Protein AF-A0A4Q5YQF7-F1 (afdb_monomer)

Solvent-accessible surface area (backbone atoms only — not comparable to full-atom values): 9495 Å² total; per-residue (Å²): 108,44,73,77,74,60,64,63,74,39,38,73,75,53,61,70,69,52,56,68,67,38,73,44,35,19,63,21,90,55,36,53,32,38,43,52,65,58,46,46,74,78,30,40,93,50,56,43,71,82,46,93,47,36,35,34,31,49,52,94,90,26,38,36,34,36,28,28,80,29,26,37,31,50,55,56,74,55,80,49,74,56,68,75,66,47,48,54,57,49,51,52,51,52,52,51,52,49,48,48,71,77,45,45,90,82,56,72,104,68,91,84,77,82,58,64,58,57,56,54,48,52,55,58,74,53,28,68,85,75,72,54,81,79,88,77,60,49,71,69,54,20,61,74,70,71,35,54,73,88,42,60,87,66,64,88,88,58,94,127

Nearest PDB structures (foldseek):
  6gbn-assembly1_B  TM=1.001E+00  e=5.945E-23  Cytophaga hutchinsonii ATCC 33406
  6aph-assembly1_A  TM=9.991E-01  e=2.205E-22  Elizabethkingia anophelis NUHP1
  4pfj-assembly1_A  TM=9.817E-01  e=1.054E-20  Homo sapiens
  5axa-assembly1_C  TM=9.804E-01  e=1.370E-20  Mus musculus
  1ky5-assembly1_D  TM=9.668E-01  e=5.381E-19  Rattus norvegicus

Radius of gyration: 23.48 Å; Cα contacts (8 Å, |Δi|>4): 203; chains: 1; bounding box: 48×41×67 Å

Sequence (160 aa):
VTASGCRDLITGAHFKLMKDKAIVCNIGHFDIEIDVAWLNENYGNTKDTVKPQVDIYNVDGKDIILLAEGRLVNLGCATGHPSFVMSNSFSNQTLAQIELWTNNDAYENKVYVLPKHLDEKVARLHLAKIGVELDELTSAQSEYLGISKEGPFKPEAYRY

pLDDT: mean 97.91, std 1.73, range [80.94, 98.94]

Foldseek 3Di:
DAEDLDADLAEPVNVLPDAAAAEDEYQHADLRNHPLVRQCVPFVVQWDDPDQQWIWTQRPNGIYIYGNSRHRRQVRVHPHDDPLVVQLVVQLVVVVVVCCVPPVVVDDPDDDHDDLLSNVVSVVVSQVVVVDDDDFDDPVRCVVQVADSSDPPDDPPDPD

Structure (mmCIF, N/CA/C/O backbone):
data_AF-A0A4Q5YQF7-F1
#
_entry.id   AF-A0A4Q5YQF7-F1
#
loop_
_atom_site.group_PDB
_atom_site.id
_atom_site.type_symbol
_atom_site.label_atom_id
_atom_site.label_alt_id
_atom_site.label_comp_id
_atom_site.label_asym_id
_atom_site.label_entity_id
_atom_site.label_seq_id
_atom_site.pdbx_PDB_ins_code
_atom_site.Cartn_x
_atom_site.Cartn_y
_atom_site.Cartn_z
_atom_site.occupancy
_atom_site.B_iso_or_equiv
_atom_site.auth_seq_id
_atom_site.auth_comp_id
_atom_site.auth_asym_id
_atom_site.auth_atom_id
_atom_site.pdbx_PDB_model_num
ATOM 1 N N . VAL A 1 1 ? -12.542 -2.717 7.713 1.00 98.38 1 VAL A N 1
ATOM 2 C CA . VAL A 1 1 ? -11.216 -2.323 7.193 1.00 98.38 1 VAL A CA 1
ATOM 3 C C . VAL A 1 1 ? -11.412 -1.129 6.278 1.00 98.38 1 VAL A C 1
ATOM 5 O O . VAL A 1 1 ? -12.252 -1.233 5.392 1.00 98.38 1 VAL A O 1
ATOM 8 N N . THR A 1 2 ? -10.705 -0.024 6.499 1.00 98.62 2 THR A N 1
ATOM 9 C CA . THR A 1 2 ? -10.662 1.139 5.588 1.00 98.62 2 THR A CA 1
ATOM 10 C C . THR A 1 2 ? -9.373 1.107 4.757 1.00 98.62 2 THR A C 1
ATOM 12 O O . THR A 1 2 ? -8.353 0.624 5.251 1.00 98.62 2 THR A O 1
ATOM 15 N N . ALA A 1 3 ? -9.427 1.525 3.489 1.00 98.25 3 ALA A N 1
ATOM 16 C CA . ALA A 1 3 ? -8.329 1.387 2.517 1.00 98.25 3 ALA A CA 1
ATOM 17 C C . ALA A 1 3 ? -8.402 2.430 1.380 1.00 98.25 3 ALA A C 1
ATOM 19 O O . ALA A 1 3 ? -8.081 2.129 0.232 1.00 98.25 3 ALA A O 1
ATOM 20 N N . SER A 1 4 ? -8.923 3.623 1.661 1.00 97.94 4 SER A N 1
ATOM 21 C CA . SER A 1 4 ? -9.273 4.612 0.631 1.00 97.94 4 SER A CA 1
ATOM 22 C C . SER A 1 4 ? -8.213 5.679 0.384 1.00 97.94 4 SER A C 1
ATOM 24 O O . SER A 1 4 ? -8.216 6.290 -0.682 1.00 97.94 4 SER A O 1
ATOM 26 N N . GLY A 1 5 ? -7.351 5.955 1.365 1.00 95.44 5 GLY A N 1
ATOM 27 C CA . GLY A 1 5 ? -6.513 7.154 1.369 1.00 95.44 5 GLY A CA 1
ATOM 28 C C . GLY A 1 5 ? -7.298 8.459 1.559 1.00 95.44 5 GLY A C 1
ATOM 29 O O . GLY A 1 5 ? -6.766 9.530 1.276 1.00 95.44 5 GLY A O 1
ATOM 30 N N . CYS A 1 6 ? -8.559 8.386 1.998 1.00 96.56 6 CYS A N 1
ATOM 31 C CA . CYS A 1 6 ? -9.425 9.534 2.260 1.00 96.56 6 CYS A CA 1
ATOM 32 C C . CYS A 1 6 ? -9.580 9.777 3.774 1.00 96.56 6 CYS A C 1
ATOM 34 O O . CYS A 1 6 ? -8.703 9.426 4.559 1.00 96.56 6 CYS A O 1
ATOM 36 N N . ARG A 1 7 ? -10.673 10.419 4.193 1.00 97.25 7 ARG A N 1
ATOM 37 C CA . ARG A 1 7 ? -10.977 10.738 5.592 1.00 97.25 7 ARG A CA 1
ATOM 38 C C . ARG A 1 7 ? -12.439 10.463 5.925 1.00 97.25 7 ARG A C 1
ATOM 40 O O . ARG A 1 7 ? -13.273 10.434 5.023 1.00 97.25 7 ARG A O 1
ATOM 47 N N . ASP A 1 8 ? -12.723 10.293 7.213 1.00 97.19 8 ASP A N 1
ATOM 48 C CA . ASP A 1 8 ? -14.075 10.219 7.782 1.00 97.19 8 ASP A CA 1
ATOM 49 C C . ASP A 1 8 ? -14.951 9.092 7.187 1.00 97.19 8 ASP A C 1
ATOM 51 O O . ASP A 1 8 ? -16.162 9.243 7.020 1.00 97.19 8 ASP A O 1
ATOM 55 N N . LEU A 1 9 ? -14.357 7.935 6.861 1.00 98.31 9 LEU A N 1
ATOM 56 C CA . LEU A 1 9 ? -15.104 6.792 6.318 1.00 98.31 9 LEU A CA 1
ATOM 57 C C . LEU A 1 9 ? -15.894 6.045 7.389 1.00 98.31 9 LEU A C 1
ATOM 59 O O . LEU A 1 9 ? -17.014 5.599 7.145 1.00 98.31 9 LEU A O 1
ATOM 63 N N . ILE A 1 10 ? -15.305 5.884 8.573 1.00 98.62 10 ILE A N 1
ATOM 64 C CA . ILE A 1 10 ? -15.976 5.333 9.749 1.00 98.62 10 ILE A CA 1
ATOM 65 C C . ILE A 1 10 ? -16.073 6.457 10.770 1.00 98.62 10 ILE A C 1
ATOM 67 O O . ILE A 1 10 ? -15.066 7.015 11.181 1.00 98.62 10 ILE A O 1
ATOM 71 N N . THR A 1 11 ? -17.296 6.783 11.172 1.00 98.69 11 THR A N 1
ATOM 72 C CA . THR A 1 11 ? -17.626 7.932 12.023 1.00 98.69 11 THR A CA 1
ATOM 73 C C . THR A 1 11 ? -18.470 7.447 13.192 1.00 98.69 11 THR A C 1
ATOM 75 O O . THR A 1 11 ? -18.867 6.277 13.239 1.00 98.69 11 THR A O 1
ATOM 78 N N . GLY A 1 12 ? -18.818 8.343 14.115 1.00 98.31 12 GLY A N 1
ATOM 79 C CA . GLY A 1 12 ? -19.669 7.998 15.251 1.00 98.31 12 GLY A CA 1
ATOM 80 C C . GLY A 1 12 ? -21.000 7.335 14.896 1.00 98.31 12 GLY A C 1
ATOM 81 O O . GLY A 1 12 ? -21.427 6.393 15.567 1.00 98.31 12 GLY A O 1
ATOM 82 N N . ALA A 1 13 ? -21.629 7.761 13.796 1.00 98.56 13 ALA A N 1
ATOM 83 C CA . ALA A 1 13 ? -22.855 7.136 13.299 1.00 98.56 13 ALA A CA 1
ATOM 84 C C . ALA A 1 13 ? -22.628 5.667 12.912 1.00 98.56 13 ALA A C 1
ATOM 86 O O . ALA A 1 13 ? -23.465 4.811 13.192 1.00 98.56 13 ALA A O 1
ATOM 87 N N . HIS A 1 14 ? -21.472 5.365 12.320 1.00 98.81 14 HIS A N 1
ATOM 88 C CA . HIS A 1 14 ? -21.101 4.010 11.936 1.00 98.81 14 HIS A CA 1
ATOM 89 C C . HIS A 1 14 ? -20.810 3.135 13.163 1.00 98.81 14 HIS A C 1
ATOM 91 O O . HIS A 1 14 ? -21.316 2.017 13.223 1.00 98.81 14 HIS A O 1
ATOM 97 N N . PHE A 1 15 ? -20.071 3.639 14.162 1.00 98.75 15 PHE A N 1
ATOM 98 C CA . PHE A 1 15 ? -19.751 2.886 15.385 1.00 98.75 15 PHE A CA 1
ATOM 99 C C . PHE A 1 15 ? -20.999 2.412 16.139 1.00 98.75 15 PHE A C 1
ATOM 101 O O . PHE A 1 15 ? -21.085 1.242 16.506 1.00 98.75 15 PHE A O 1
ATOM 108 N N . LYS A 1 16 ? -22.011 3.273 16.289 1.00 98.44 16 LYS A N 1
ATOM 109 C CA . LYS A 1 16 ? -23.272 2.934 16.980 1.00 98.44 16 LYS A CA 1
ATOM 110 C C . LYS A 1 16 ? -24.070 1.815 16.299 1.00 98.44 16 LYS A C 1
ATOM 112 O O . LYS A 1 16 ? -24.838 1.099 16.944 1.00 98.44 16 LYS A O 1
ATOM 117 N N . LEU A 1 17 ? -23.890 1.648 14.989 1.00 98.50 17 LEU A N 1
ATOM 118 C CA . LEU A 1 17 ? -24.565 0.620 14.194 1.00 98.50 17 LEU A CA 1
ATOM 119 C C . LEU A 1 17 ? -23.811 -0.713 14.165 1.00 98.50 17 LEU A C 1
ATOM 121 O O . LEU A 1 17 ? -24.357 -1.711 13.690 1.00 98.50 17 LEU A O 1
ATOM 125 N N . MET A 1 18 ? -22.577 -0.762 14.669 1.00 98.62 18 MET A N 1
ATOM 126 C CA . MET A 1 18 ? -21.793 -1.990 14.660 1.00 98.62 18 MET A CA 1
ATOM 127 C C . MET A 1 18 ? -22.411 -3.061 15.571 1.00 98.62 18 MET A C 1
ATOM 129 O O . MET A 1 18 ? -23.170 -2.793 16.509 1.00 98.62 18 MET A O 1
ATOM 133 N N . LYS A 1 19 ? -22.114 -4.320 15.243 1.00 98.69 19 LYS A N 1
ATOM 134 C CA . LYS A 1 19 ? -22.433 -5.477 16.085 1.00 98.69 19 LYS A CA 1
ATOM 135 C C . LYS A 1 19 ? -21.424 -5.594 17.228 1.00 98.69 19 LYS A C 1
ATOM 137 O O . LYS A 1 19 ? -20.305 -5.106 17.103 1.00 98.69 19 LYS A O 1
ATOM 142 N N . ASP A 1 20 ? -21.81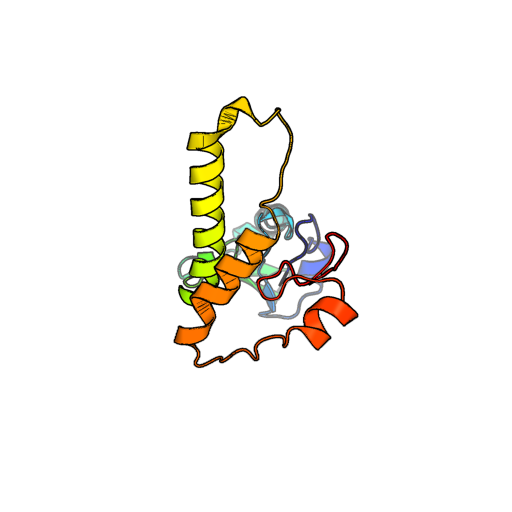2 -6.295 18.292 1.00 98.81 20 ASP A N 1
ATOM 143 C CA . ASP A 1 20 ? -20.891 -6.634 19.378 1.00 98.81 20 ASP A CA 1
ATOM 144 C C . ASP A 1 20 ? -19.649 -7.368 18.841 1.00 98.81 20 ASP A C 1
ATOM 146 O O . ASP A 1 20 ? -19.741 -8.227 17.953 1.00 98.81 20 ASP A O 1
ATOM 150 N N . LYS A 1 21 ? -18.491 -6.980 19.372 1.00 98.62 21 LYS A N 1
ATOM 151 C CA . LYS A 1 21 ? -17.139 -7.449 19.035 1.00 98.62 21 LYS A CA 1
ATOM 152 C C . LYS A 1 21 ? -16.772 -7.278 17.561 1.00 98.62 21 LYS A C 1
ATOM 154 O O . LYS A 1 21 ? -16.024 -8.078 16.995 1.00 98.62 21 LYS A O 1
ATOM 159 N N . ALA A 1 22 ? -17.287 -6.235 16.909 1.00 98.75 22 ALA A N 1
ATOM 160 C CA . ALA A 1 22 ? -16.828 -5.866 15.574 1.00 98.75 22 ALA A CA 1
ATOM 161 C C . ALA A 1 22 ? -15.347 -5.450 15.613 1.00 98.75 22 ALA A C 1
ATOM 163 O O . ALA A 1 22 ? -14.951 -4.642 16.447 1.00 98.75 22 ALA A O 1
ATOM 164 N N . ILE A 1 23 ? -14.542 -5.987 14.691 1.00 98.88 23 ILE A N 1
ATOM 165 C CA . ILE A 1 23 ? -13.137 -5.600 14.525 1.00 98.88 23 ILE A CA 1
ATOM 166 C C . ILE A 1 23 ? -13.052 -4.481 13.489 1.00 98.88 23 ILE A C 1
ATOM 168 O O . ILE A 1 23 ? -13.476 -4.642 12.339 1.00 98.88 23 ILE A O 1
ATOM 172 N N . VAL A 1 24 ? -12.470 -3.360 13.898 1.00 98.81 24 VAL A N 1
ATOM 173 C CA . VAL A 1 24 ? -12.294 -2.153 13.098 1.00 98.81 24 VAL A CA 1
ATOM 174 C C . VAL A 1 24 ? -10.804 -1.866 12.970 1.00 98.81 24 VAL A C 1
ATOM 176 O O . VAL A 1 24 ? -10.052 -1.884 13.942 1.00 98.81 24 VAL A O 1
ATOM 179 N N . CYS A 1 25 ? -10.359 -1.631 11.742 1.00 98.81 25 CYS A N 1
ATOM 180 C CA . CYS A 1 25 ? -8.971 -1.315 11.446 1.00 98.81 25 CYS A CA 1
ATOM 181 C C . CYS A 1 25 ? -8.849 -0.589 10.108 1.00 98.81 25 CYS A C 1
ATOM 183 O O . CYS A 1 25 ? -9.782 -0.590 9.295 1.00 98.81 25 CYS A O 1
ATOM 185 N N . ASN A 1 26 ? -7.678 -0.010 9.886 1.00 98.69 26 ASN A N 1
ATOM 186 C CA . ASN A 1 26 ? -7.328 0.771 8.714 1.00 98.69 26 ASN A CA 1
ATOM 187 C C . ASN A 1 26 ? -6.035 0.230 8.104 1.00 98.69 26 ASN A C 1
ATOM 189 O O . ASN A 1 26 ? -5.116 -0.138 8.831 1.00 98.69 26 ASN A O 1
ATOM 193 N N . ILE A 1 27 ? -5.958 0.173 6.778 1.00 98.50 27 ILE A N 1
ATOM 194 C CA . ILE A 1 27 ? -4.724 -0.150 6.048 1.00 98.50 27 ILE A CA 1
ATOM 195 C C . ILE A 1 27 ? -4.262 1.007 5.148 1.00 98.50 27 ILE A C 1
ATOM 197 O O . ILE A 1 27 ? -3.193 0.923 4.548 1.00 98.50 27 ILE A O 1
ATOM 201 N N . GLY A 1 28 ? -5.039 2.090 5.066 1.00 96.38 28 GLY A N 1
ATOM 202 C CA . GLY A 1 28 ? -4.621 3.333 4.432 1.00 96.38 28 GLY A CA 1
ATOM 203 C C . GLY A 1 28 ? -3.545 4.064 5.232 1.00 96.38 28 GLY A C 1
ATOM 204 O O . GLY A 1 28 ? -3.287 3.762 6.394 1.00 96.38 28 GLY A O 1
ATOM 205 N N . HIS A 1 29 ? -2.888 5.031 4.590 1.00 94.44 29 HIS A N 1
ATOM 206 C CA . HIS A 1 29 ? -1.644 5.615 5.099 1.00 94.44 29 HIS A CA 1
ATOM 207 C C . HIS A 1 29 ? -1.800 6.450 6.384 1.00 94.44 29 HIS A C 1
ATOM 209 O O . HIS A 1 29 ? -0.853 6.570 7.158 1.00 94.44 29 HIS A O 1
ATOM 215 N N . PHE A 1 30 ? -2.976 7.025 6.631 1.00 93.19 30 PHE A N 1
ATOM 216 C CA . PHE A 1 30 ? -3.239 7.836 7.819 1.00 93.19 30 PHE A CA 1
ATOM 217 C C . PHE A 1 30 ? -4.430 7.297 8.601 1.00 93.19 30 PHE A C 1
ATOM 219 O O . PHE A 1 30 ? -5.306 6.643 8.042 1.00 93.19 30 PHE A O 1
ATOM 226 N N . ASP A 1 31 ? -4.458 7.598 9.894 1.00 89.81 31 ASP A N 1
ATOM 227 C CA . ASP A 1 31 ? -5.490 7.203 10.856 1.00 89.81 31 ASP A CA 1
ATOM 228 C C . ASP A 1 31 ? -6.839 7.905 10.658 1.00 89.81 31 ASP A C 1
ATOM 230 O O . ASP A 1 31 ? -7.859 7.412 11.125 1.00 89.81 31 ASP A O 1
ATOM 234 N N . ILE A 1 32 ? -6.872 8.989 9.883 1.00 96.12 32 ILE A N 1
ATOM 235 C CA . ILE A 1 32 ? -8.061 9.821 9.638 1.00 96.12 32 ILE A CA 1
ATOM 236 C C . ILE A 1 32 ? -9.184 9.143 8.835 1.00 96.12 32 ILE A C 1
ATOM 238 O O . ILE A 1 32 ? -10.259 9.720 8.681 1.00 96.12 32 ILE A O 1
ATOM 242 N N . GLU A 1 33 ? -8.971 7.938 8.299 1.00 98.31 33 GLU A N 1
ATOM 243 C CA . GLU A 1 33 ? -10.058 7.164 7.679 1.00 98.31 33 GLU A CA 1
ATOM 244 C C . GLU A 1 33 ? -11.103 6.712 8.712 1.00 98.31 33 GLU A C 1
ATOM 246 O O . GLU A 1 33 ? -12.269 6.501 8.366 1.00 98.31 33 GLU A O 1
ATOM 251 N N . ILE A 1 34 ? -10.696 6.582 9.976 1.00 98.75 34 ILE A N 1
ATOM 252 C CA . ILE A 1 34 ? -11.550 6.216 11.102 1.00 98.75 34 ILE A CA 1
ATOM 253 C C . ILE A 1 34 ? -11.533 7.376 12.092 1.00 98.75 34 ILE A C 1
ATOM 255 O O . ILE A 1 34 ? -10.473 7.834 12.507 1.00 98.75 34 ILE A O 1
ATOM 259 N N . ASP A 1 35 ? -12.706 7.810 12.535 1.00 98.38 35 ASP A N 1
ATOM 260 C CA . ASP A 1 35 ? -12.841 8.857 13.543 1.00 98.38 35 ASP A CA 1
ATOM 261 C C . ASP A 1 35 ? -12.533 8.320 14.956 1.00 98.38 35 ASP A C 1
ATOM 263 O O . ASP A 1 35 ? -13.404 8.145 15.814 1.00 98.38 35 ASP A O 1
ATOM 267 N N . VAL A 1 36 ? -11.260 7.986 15.180 1.00 98.31 36 VAL A N 1
ATOM 268 C CA . VAL A 1 36 ? -10.737 7.511 16.469 1.00 98.31 36 VAL A CA 1
ATOM 269 C C . VAL A 1 36 ? -10.786 8.628 17.514 1.00 98.31 36 VAL A C 1
ATOM 271 O O . VAL A 1 36 ? -10.946 8.348 18.700 1.00 98.31 36 VAL A O 1
ATOM 274 N N . ALA A 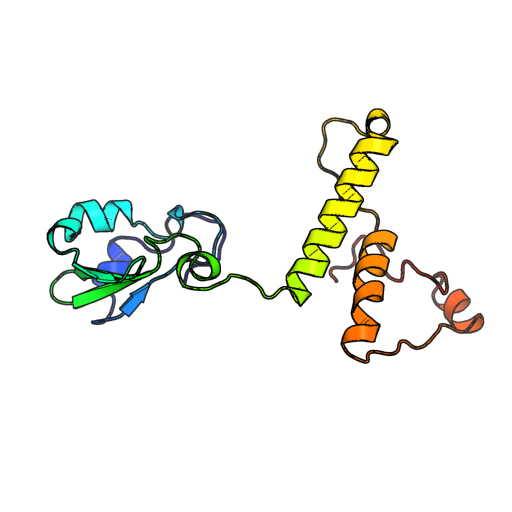1 37 ? -10.706 9.894 17.087 1.00 98.38 37 ALA A N 1
ATOM 275 C CA . ALA A 1 37 ? -10.867 11.050 17.964 1.00 98.38 37 ALA A CA 1
ATOM 276 C C . ALA A 1 37 ? -12.261 11.063 18.602 1.00 98.38 37 ALA A C 1
ATOM 278 O O . ALA A 1 37 ? -12.357 11.077 19.830 1.00 98.38 37 ALA A O 1
ATOM 279 N N . TRP A 1 38 ? -13.323 10.940 17.798 1.00 98.62 38 TRP A N 1
ATOM 280 C CA . TRP A 1 38 ? -14.686 10.814 18.310 1.00 98.62 38 TRP A CA 1
ATOM 281 C C . TRP A 1 38 ? -14.844 9.599 19.225 1.00 98.62 38 TRP A C 1
ATOM 283 O O . TRP A 1 38 ? -15.472 9.706 20.278 1.00 98.62 38 TRP A O 1
ATOM 293 N N . LEU A 1 39 ? -14.256 8.452 18.864 1.00 98.25 39 LEU A N 1
ATOM 294 C CA . LEU A 1 39 ? -14.346 7.237 19.681 1.00 98.25 39 LEU A CA 1
ATOM 295 C C . LEU A 1 39 ? -13.693 7.432 21.059 1.00 98.25 39 LEU A C 1
ATOM 297 O O . LEU A 1 39 ? -14.280 7.065 22.075 1.00 98.25 39 LEU A O 1
ATOM 301 N N . ASN A 1 40 ? -12.516 8.059 21.102 1.00 98.56 40 ASN A N 1
ATOM 302 C CA . ASN A 1 40 ? -11.824 8.400 22.343 1.00 98.56 40 ASN A CA 1
ATOM 303 C C . ASN A 1 40 ? -12.592 9.439 23.169 1.00 98.56 40 ASN A C 1
ATOM 305 O O . ASN A 1 40 ? -12.706 9.284 24.381 1.00 98.56 40 ASN A O 1
ATOM 309 N N . GLU A 1 41 ? -13.135 10.477 22.534 1.00 98.69 41 GLU A N 1
ATOM 310 C CA . GLU A 1 41 ? -13.887 11.530 23.222 1.00 98.69 41 GLU A CA 1
ATOM 311 C C . GLU A 1 41 ? -15.190 11.000 23.839 1.00 98.69 41 GLU A C 1
ATOM 313 O O . GLU A 1 41 ? -15.520 11.340 24.972 1.00 98.69 41 GLU A O 1
ATOM 318 N N . ASN A 1 42 ? -15.918 10.142 23.118 1.00 98.69 42 ASN A N 1
ATOM 319 C CA . ASN A 1 42 ? -17.264 9.713 23.514 1.00 98.69 42 ASN A CA 1
ATOM 320 C C . ASN A 1 42 ? -17.276 8.412 24.328 1.00 98.69 42 ASN A C 1
ATOM 322 O O . ASN A 1 42 ? -18.172 8.222 25.146 1.00 98.69 42 ASN A O 1
ATOM 326 N N . TYR A 1 43 ? -16.308 7.518 24.105 1.00 98.62 43 TYR A N 1
ATOM 327 C CA . TYR A 1 43 ? -16.267 6.186 24.724 1.00 98.62 43 TYR A CA 1
ATOM 328 C C . TYR A 1 43 ? -14.880 5.810 25.265 1.00 98.62 43 TYR A C 1
ATOM 330 O O . TYR A 1 43 ? -14.687 4.685 25.728 1.00 98.62 43 TYR A O 1
ATOM 338 N N . GLY A 1 44 ? -13.900 6.720 25.252 1.00 98.19 44 GLY A N 1
ATOM 339 C CA . GLY A 1 44 ? -12.536 6.437 25.716 1.00 98.19 44 GLY A CA 1
ATOM 340 C C . GLY A 1 44 ? -12.434 6.108 27.205 1.00 98.19 44 GLY A C 1
ATOM 341 O O . GLY A 1 44 ? -11.501 5.425 27.613 1.00 98.19 44 GLY A O 1
ATOM 342 N N . ASN A 1 45 ? -13.424 6.493 28.015 1.00 98.50 45 ASN A N 1
ATOM 343 C CA . ASN A 1 45 ? -13.537 6.064 29.412 1.00 98.50 45 ASN A CA 1
ATOM 344 C C . ASN A 1 45 ? -13.817 4.556 29.567 1.00 98.50 45 ASN A C 1
ATOM 346 O O . ASN A 1 45 ? -13.671 4.028 30.666 1.00 98.50 45 ASN A O 1
ATOM 350 N N . THR A 1 46 ? -14.237 3.879 28.493 1.00 98.62 46 THR A N 1
ATOM 351 C CA . THR A 1 46 ? -14.463 2.423 28.443 1.00 98.62 46 THR A CA 1
ATOM 352 C C . THR A 1 46 ? -13.328 1.668 27.753 1.00 98.62 46 THR A C 1
ATOM 354 O O . THR A 1 46 ? -13.424 0.453 27.600 1.00 98.62 46 THR A O 1
ATOM 357 N N . LYS A 1 47 ? -12.274 2.376 27.317 1.00 98.56 47 LYS A N 1
ATOM 358 C CA . LYS A 1 47 ? -11.140 1.778 26.612 1.00 98.56 47 LYS A CA 1
ATOM 359 C C . LYS A 1 47 ? -10.466 0.729 27.501 1.00 98.56 47 LYS A C 1
ATOM 361 O O . LYS A 1 47 ? -9.979 1.063 28.579 1.00 98.56 47 LYS A O 1
ATOM 366 N N . ASP A 1 48 ? -10.380 -0.501 27.008 1.00 98.62 48 ASP A N 1
ATOM 367 C CA . ASP A 1 48 ? -9.632 -1.598 27.623 1.00 98.62 48 ASP A CA 1
ATOM 368 C C . ASP A 1 48 ? -8.611 -2.167 26.630 1.00 98.62 48 ASP A C 1
ATOM 370 O O . ASP A 1 48 ? -8.960 -2.621 25.538 1.00 98.62 48 ASP A O 1
ATOM 374 N N . THR A 1 49 ? -7.329 -2.122 26.987 1.00 98.75 49 THR A N 1
ATOM 375 C CA . THR A 1 49 ? -6.240 -2.596 26.127 1.00 98.75 49 THR A CA 1
ATOM 376 C C . THR A 1 49 ? -5.968 -4.069 26.411 1.00 98.75 49 THR A C 1
ATOM 378 O O . THR A 1 49 ? -5.335 -4.420 27.404 1.00 98.75 49 THR A O 1
ATOM 381 N N . VAL A 1 50 ? -6.381 -4.941 25.488 1.00 98.62 50 VAL A N 1
ATOM 382 C CA . VAL A 1 50 ? -6.180 -6.399 25.593 1.00 98.62 50 VAL A CA 1
ATOM 383 C C . VAL A 1 50 ? -4.695 -6.750 25.522 1.00 98.62 50 VAL A C 1
ATOM 385 O O . VAL A 1 50 ? -4.194 -7.602 26.255 1.00 98.62 50 VAL A O 1
ATOM 388 N N . LYS A 1 51 ? -3.992 -6.117 24.582 1.00 98.69 51 LYS A N 1
ATOM 389 C CA . LYS A 1 51 ? -2.543 -6.210 24.371 1.00 98.69 51 LYS A CA 1
ATOM 390 C C . LYS A 1 51 ? -2.093 -5.002 23.541 1.00 98.69 51 LYS A C 1
ATOM 392 O O . LYS A 1 51 ? -2.954 -4.316 22.988 1.00 98.69 51 LYS A O 1
ATOM 397 N N . PRO A 1 52 ? -0.780 -4.751 23.381 1.00 98.75 52 PRO A N 1
ATOM 398 C CA . PRO A 1 52 ? -0.312 -3.675 22.516 1.00 98.75 52 PRO A CA 1
ATOM 399 C C . PRO A 1 52 ? -1.004 -3.697 21.141 1.00 98.75 52 PRO A C 1
ATOM 401 O O . PRO A 1 52 ? -1.105 -4.749 20.504 1.00 98.75 52 PRO A O 1
ATOM 404 N N . GLN A 1 53 ? -1.507 -2.528 20.727 1.00 98.62 53 GLN A N 1
ATOM 405 C CA . GLN A 1 53 ? -2.200 -2.291 19.453 1.00 98.62 53 GLN A CA 1
ATOM 406 C C . GLN A 1 53 ? -3.547 -3.024 19.290 1.00 98.62 53 GLN A C 1
ATOM 408 O O . GLN A 1 53 ? -4.042 -3.138 18.167 1.00 98.62 53 GLN A O 1
ATOM 413 N N . VAL A 1 54 ? -4.160 -3.500 20.379 1.00 98.81 54 VAL A N 1
ATOM 414 C CA . VAL A 1 54 ? -5.513 -4.073 20.377 1.00 98.81 54 VAL A CA 1
ATOM 415 C C . VAL A 1 54 ? -6.305 -3.509 21.550 1.00 98.81 54 VAL A C 1
ATOM 417 O O . VAL A 1 54 ? -6.100 -3.910 22.697 1.00 98.81 54 VAL A O 1
ATOM 420 N N . ASP A 1 55 ? -7.236 -2.619 21.232 1.00 98.88 55 ASP A N 1
ATOM 421 C CA . ASP A 1 55 ? -8.074 -1.920 22.200 1.00 98.88 55 ASP A CA 1
ATOM 422 C C . ASP A 1 55 ? -9.545 -2.301 22.020 1.00 98.88 55 ASP A C 1
ATOM 424 O O . ASP A 1 55 ? -10.003 -2.523 20.898 1.00 98.88 55 ASP A O 1
ATOM 428 N N . ILE A 1 56 ? -10.294 -2.358 23.115 1.00 98.81 56 ILE A N 1
ATOM 429 C CA . ILE A 1 56 ? -11.743 -2.555 23.133 1.00 98.81 56 ILE A CA 1
ATOM 430 C C . ILE A 1 56 ? -12.403 -1.279 23.648 1.00 98.81 56 ILE A C 1
ATOM 432 O O . ILE A 1 56 ? -11.965 -0.722 24.646 1.00 98.81 56 ILE A O 1
ATOM 436 N N . TYR A 1 57 ? -13.469 -0.839 22.984 1.00 98.88 57 TYR A N 1
ATOM 437 C CA . TYR A 1 57 ? -14.334 0.259 23.422 1.00 98.88 57 TYR A CA 1
ATOM 438 C C . TYR A 1 57 ? -15.760 -0.263 23.554 1.00 98.88 57 TYR A C 1
ATOM 440 O O . TYR A 1 57 ? -16.251 -0.914 22.632 1.00 98.88 57 TYR A O 1
ATOM 448 N N . ASN A 1 58 ? -16.452 0.042 24.649 1.00 98.75 58 ASN A N 1
ATOM 449 C CA . ASN A 1 58 ? -17.870 -0.275 24.775 1.00 98.75 58 ASN A CA 1
ATOM 450 C C . ASN A 1 58 ? -18.711 0.892 24.242 1.00 98.75 58 ASN A C 1
ATOM 452 O O . ASN A 1 58 ? -18.799 1.944 24.870 1.00 98.75 58 ASN A O 1
ATOM 456 N N . VAL A 1 59 ? -19.330 0.698 23.079 1.00 98.69 59 VAL A N 1
ATOM 457 C CA . VAL A 1 59 ? -20.205 1.672 22.421 1.00 98.69 59 VAL A CA 1
ATOM 458 C C . VAL A 1 59 ? -21.652 1.231 22.619 1.00 98.69 59 VAL A C 1
ATOM 460 O O . VAL A 1 59 ? -22.121 0.289 21.983 1.00 98.69 59 VAL A O 1
ATOM 463 N N . ASP A 1 60 ? -22.359 1.906 23.524 1.00 98.00 60 ASP A N 1
ATOM 464 C CA . ASP A 1 60 ? -23.779 1.674 23.830 1.00 98.00 60 ASP A CA 1
ATOM 465 C C . ASP A 1 60 ? -24.106 0.193 24.144 1.00 98.00 60 ASP A C 1
ATOM 467 O O . ASP A 1 60 ? -25.099 -0.367 23.672 1.00 98.00 60 ASP A O 1
ATOM 471 N N . GLY A 1 61 ? -23.251 -0.466 24.938 1.00 98.12 61 GLY A N 1
ATOM 472 C CA . GLY A 1 61 ? -23.423 -1.864 25.349 1.00 98.12 61 GLY A CA 1
ATOM 473 C C . GLY A 1 61 ? -22.871 -2.900 24.366 1.00 98.12 61 GLY A C 1
ATOM 474 O O . GLY A 1 61 ? -23.036 -4.096 24.608 1.00 98.12 61 GLY A O 1
ATOM 475 N N . LYS A 1 62 ? -22.215 -2.474 23.282 1.00 98.75 62 LYS A N 1
ATOM 476 C CA . LYS A 1 62 ? -21.551 -3.352 22.309 1.00 98.75 62 LYS A CA 1
ATOM 477 C C . LYS A 1 62 ? -20.062 -3.052 22.250 1.00 98.75 62 LYS A C 1
ATOM 479 O O . LYS A 1 62 ? -19.665 -1.901 22.088 1.00 98.75 62 LYS A O 1
ATOM 484 N N . ASP A 1 63 ? -19.241 -4.087 22.310 1.00 98.81 63 ASP A N 1
ATOM 485 C CA . ASP A 1 63 ? -17.792 -3.931 22.268 1.00 98.81 63 ASP A CA 1
ATOM 486 C C . ASP 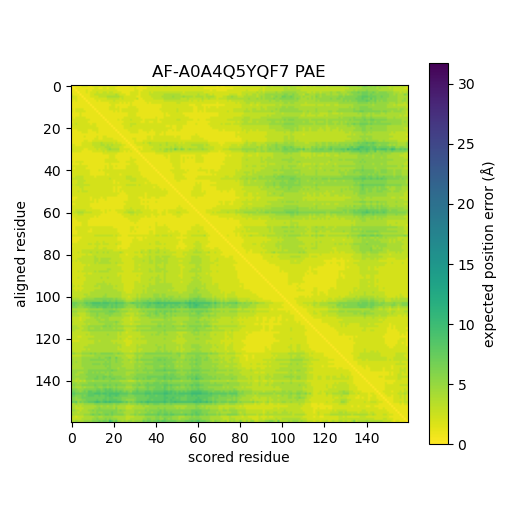A 1 63 ? -17.304 -3.743 20.829 1.00 98.81 63 ASP A C 1
ATOM 488 O O . ASP A 1 63 ? -17.707 -4.470 19.920 1.00 98.81 63 ASP A O 1
ATOM 492 N N . ILE A 1 64 ? -16.384 -2.810 20.617 1.00 98.88 64 ILE A N 1
ATOM 493 C CA . ILE A 1 64 ? -15.698 -2.571 19.348 1.00 98.88 64 ILE A CA 1
ATOM 494 C C . ILE A 1 64 ? -14.210 -2.797 19.564 1.00 98.88 64 ILE A C 1
ATOM 496 O O . ILE A 1 64 ? -13.608 -2.166 20.426 1.00 98.88 64 ILE A O 1
ATOM 500 N N . ILE A 1 65 ? -13.618 -3.684 18.768 1.00 98.94 65 ILE A N 1
ATOM 501 C CA . ILE A 1 65 ? -12.189 -3.994 18.811 1.00 98.94 65 ILE A CA 1
ATOM 502 C C . ILE A 1 65 ? -11.488 -3.112 17.779 1.00 98.94 65 ILE A C 1
ATOM 504 O O . ILE A 1 65 ? -11.659 -3.311 16.575 1.00 98.94 65 ILE A O 1
ATOM 508 N N . LEU A 1 66 ? -10.689 -2.153 18.234 1.00 98.81 66 LEU A N 1
ATOM 509 C CA . LEU A 1 66 ? -9.883 -1.279 17.390 1.00 98.81 66 LEU A CA 1
ATOM 510 C C . LEU A 1 66 ? -8.443 -1.795 17.321 1.00 98.81 66 LEU A C 1
ATOM 512 O O . LEU A 1 66 ? -7.792 -2.014 18.344 1.00 98.81 66 LEU A O 1
ATOM 516 N N . LEU A 1 67 ? -7.931 -1.968 16.103 1.00 98.88 67 LEU A N 1
ATOM 517 C CA . LEU A 1 67 ? -6.542 -2.370 15.876 1.00 98.88 67 LEU A CA 1
ATOM 518 C C . LEU A 1 67 ? -5.652 -1.159 15.584 1.00 98.88 67 LEU A C 1
ATOM 520 O O . LEU A 1 67 ? -6.033 -0.280 14.807 1.00 98.88 67 LEU A O 1
ATOM 524 N N . ALA A 1 68 ? -4.457 -1.159 16.179 1.00 98.50 68 ALA A N 1
ATOM 525 C CA . ALA A 1 68 ? -3.393 -0.171 15.989 1.00 98.50 68 ALA A CA 1
ATOM 526 C C . ALA A 1 68 ? -3.853 1.292 16.115 1.00 98.50 68 ALA A C 1
ATOM 528 O O . ALA A 1 68 ? -3.335 2.157 15.414 1.00 98.50 68 ALA A O 1
ATOM 529 N N . GLU A 1 69 ? -4.846 1.563 16.970 1.00 98.00 69 GLU A N 1
ATOM 530 C CA . GLU A 1 69 ? -5.430 2.902 17.147 1.00 98.00 69 GLU A CA 1
ATOM 531 C C . GLU A 1 69 ? -5.890 3.538 15.817 1.00 98.00 69 GLU A C 1
ATOM 533 O O . GLU A 1 69 ? -5.820 4.748 15.634 1.00 98.00 69 GLU A O 1
ATOM 538 N N . GLY A 1 70 ? -6.319 2.718 14.849 1.00 97.69 70 GLY A N 1
ATOM 539 C CA . GLY A 1 70 ? -6.724 3.180 13.517 1.00 97.69 70 GLY A CA 1
ATOM 540 C C . GLY A 1 70 ? -5.569 3.503 12.560 1.00 97.69 70 GLY A C 1
ATOM 541 O O . GLY A 1 70 ? -5.821 3.931 11.437 1.00 97.69 70 GLY A O 1
ATOM 542 N N . ARG A 1 71 ? -4.307 3.268 12.936 1.00 98.12 71 ARG A N 1
ATOM 543 C CA . ARG A 1 71 ? -3.142 3.345 12.032 1.00 98.12 71 ARG A CA 1
ATOM 544 C C . ARG A 1 71 ? -3.006 2.070 11.188 1.00 98.12 71 ARG A C 1
ATOM 546 O O . ARG A 1 71 ? -3.751 1.111 11.384 1.00 98.12 71 ARG A O 1
ATOM 553 N N . LEU A 1 72 ? -2.048 2.057 10.252 1.00 97.50 72 LEU A N 1
ATOM 554 C CA . LEU A 1 72 ? -1.820 0.951 9.309 1.00 97.50 72 LEU A CA 1
ATOM 555 C C . LEU A 1 72 ? -1.713 -0.402 10.026 1.00 97.50 72 LEU A C 1
ATOM 557 O O . LEU A 1 72 ? -0.694 -0.727 10.640 1.00 97.50 72 LEU A O 1
ATOM 561 N N . VAL A 1 73 ? -2.751 -1.220 9.892 1.00 98.56 73 VAL A N 1
ATOM 562 C CA . VAL A 1 73 ? -2.917 -2.468 10.643 1.00 98.56 73 VAL A CA 1
ATOM 563 C C . VAL A 1 73 ? -1.884 -3.531 10.279 1.00 98.56 73 VAL A C 1
ATOM 565 O O . VAL A 1 73 ? -1.445 -4.289 11.139 1.00 98.56 73 VAL A O 1
ATOM 568 N N . ASN A 1 74 ? -1.458 -3.591 9.016 1.00 98.25 74 ASN A N 1
ATOM 569 C CA . ASN A 1 74 ? -0.491 -4.587 8.551 1.00 98.25 74 ASN A CA 1
ATOM 570 C C . ASN A 1 74 ? 0.893 -4.393 9.191 1.00 98.25 74 ASN A C 1
ATOM 572 O O . ASN A 1 74 ? 1.574 -5.372 9.481 1.00 98.25 74 ASN A O 1
ATOM 576 N N . LEU A 1 75 ? 1.297 -3.144 9.420 1.00 97.19 75 LEU A N 1
ATOM 577 C CA . LEU A 1 75 ? 2.550 -2.784 10.084 1.00 97.19 75 LEU A CA 1
ATOM 578 C C . LEU A 1 75 ? 2.386 -2.740 11.606 1.00 97.19 75 LEU A C 1
ATOM 580 O O . LEU A 1 75 ? 3.261 -3.206 12.323 1.00 97.19 75 LEU A O 1
ATOM 584 N N . GLY A 1 76 ? 1.268 -2.201 12.098 1.00 97.69 76 GLY A N 1
ATOM 585 C CA . GLY A 1 76 ? 1.026 -2.018 13.529 1.00 97.69 76 GLY A CA 1
ATOM 586 C C . GLY A 1 76 ? 0.716 -3.312 14.283 1.00 97.69 76 GLY A C 1
ATOM 587 O O . GLY A 1 76 ? 1.038 -3.416 15.461 1.00 97.69 76 GLY A O 1
ATOM 588 N N . CYS A 1 77 ? 0.111 -4.303 13.624 1.00 98.31 77 CYS A N 1
ATOM 589 C CA . CYS A 1 77 ? -0.284 -5.566 14.258 1.00 98.31 77 CYS A CA 1
ATOM 590 C C . CYS A 1 77 ? 0.451 -6.798 13.708 1.00 98.31 77 CYS A C 1
ATOM 592 O O . CYS A 1 77 ? 0.183 -7.913 14.158 1.00 98.31 77 CYS A O 1
ATOM 594 N N . ALA A 1 78 ? 1.343 -6.623 12.731 1.00 98.38 78 ALA A N 1
ATOM 595 C CA . ALA A 1 78 ? 2.120 -7.702 12.127 1.00 98.38 78 ALA A CA 1
ATOM 596 C C . ALA A 1 78 ? 3.463 -7.164 11.598 1.00 98.38 78 ALA A C 1
ATOM 598 O O . ALA A 1 78 ? 4.105 -6.349 12.251 1.00 98.38 78 ALA A O 1
ATOM 599 N N . THR A 1 79 ? 3.922 -7.650 10.443 1.00 98.06 79 THR A N 1
ATOM 600 C CA . THR A 1 79 ? 5.244 -7.334 9.878 1.00 98.06 79 THR A CA 1
ATOM 601 C C . THR A 1 79 ? 5.165 -6.633 8.520 1.00 98.06 79 THR A C 1
ATOM 603 O O . THR A 1 79 ? 6.138 -6.631 7.771 1.00 98.06 79 THR A O 1
ATOM 606 N N . GLY A 1 80 ? 4.008 -6.069 8.166 1.00 97.81 80 GLY A N 1
ATOM 607 C CA . GLY A 1 80 ? 3.787 -5.432 6.871 1.00 97.81 80 GLY A CA 1
ATOM 608 C C . GLY A 1 80 ? 3.883 -6.410 5.698 1.00 97.81 80 GLY A C 1
ATOM 609 O O . GLY A 1 80 ? 3.526 -7.585 5.797 1.00 97.81 80 GLY A O 1
ATOM 610 N N . HIS A 1 81 ? 4.332 -5.901 4.555 1.00 98.00 81 HIS A N 1
ATOM 611 C CA . HIS A 1 81 ? 4.501 -6.707 3.354 1.00 98.00 81 HIS A CA 1
ATOM 612 C C . HIS A 1 81 ? 5.766 -7.590 3.420 1.00 98.00 81 HIS A C 1
ATOM 614 O O . HIS A 1 81 ? 6.807 -7.124 3.887 1.00 98.00 81 HIS A O 1
ATOM 620 N N . PRO A 1 82 ? 5.727 -8.837 2.906 1.00 98.00 82 PRO A N 1
ATOM 621 C CA . PRO A 1 82 ? 6.898 -9.714 2.859 1.00 98.00 82 PRO A CA 1
ATOM 622 C C . PRO A 1 82 ? 8.058 -9.160 2.021 1.00 98.00 82 PRO A C 1
ATOM 624 O O . PRO A 1 82 ? 7.861 -8.404 1.068 1.00 98.00 82 PRO A O 1
ATOM 627 N N . SER A 1 83 ? 9.275 -9.637 2.296 1.00 98.25 83 SER A N 1
ATOM 628 C CA . SER A 1 83 ? 10.502 -9.154 1.647 1.00 98.25 83 SER A CA 1
ATOM 629 C C . SER A 1 83 ? 10.476 -9.230 0.119 1.00 98.25 83 SER A C 1
ATOM 631 O O . SER A 1 83 ? 11.010 -8.346 -0.536 1.00 98.25 83 SER A O 1
ATOM 633 N N . PHE A 1 84 ? 9.845 -10.253 -0.470 1.00 98.31 84 PHE A N 1
ATOM 634 C CA . PHE A 1 84 ? 9.819 -10.424 -1.928 1.00 98.31 84 PHE A CA 1
ATOM 635 C C . PHE A 1 84 ? 9.067 -9.294 -2.647 1.00 98.31 84 PHE A C 1
ATOM 637 O O . PHE A 1 84 ? 9.558 -8.750 -3.632 1.00 98.31 84 PHE A O 1
ATOM 644 N N . VAL A 1 85 ? 7.899 -8.890 -2.139 1.00 97.94 85 VAL A N 1
ATOM 645 C CA . VAL A 1 85 ? 7.165 -7.763 -2.732 1.00 97.94 85 VAL A CA 1
ATOM 646 C C . VAL A 1 85 ? 7.861 -6.437 -2.411 1.00 97.94 85 VAL A C 1
ATOM 648 O O . VAL A 1 85 ? 7.998 -5.598 -3.296 1.00 97.94 85 VAL A O 1
ATOM 651 N N . MET A 1 86 ? 8.417 -6.285 -1.202 1.00 98.44 86 MET A N 1
ATOM 652 C CA . MET A 1 86 ? 9.186 -5.088 -0.841 1.00 98.44 86 MET A CA 1
ATOM 653 C C . MET A 1 86 ? 10.468 -4.931 -1.667 1.00 98.44 86 MET A C 1
ATOM 655 O O . MET A 1 86 ? 10.877 -3.806 -1.930 1.00 98.44 86 MET A O 1
ATOM 659 N N . SER A 1 87 ? 11.063 -6.028 -2.143 1.00 98.69 87 SER A N 1
ATOM 660 C CA . SER A 1 87 ? 12.220 -6.012 -3.046 1.00 98.69 87 SER A CA 1
ATOM 661 C C . SER A 1 87 ? 11.930 -5.260 -4.351 1.00 98.69 87 SER A C 1
ATOM 663 O O . SER A 1 87 ? 12.783 -4.510 -4.826 1.00 98.69 87 SER A O 1
ATOM 665 N N . ASN A 1 88 ? 10.709 -5.358 -4.890 1.00 98.56 88 ASN A N 1
ATOM 666 C CA . ASN A 1 88 ? 10.304 -4.605 -6.082 1.00 98.56 88 ASN A CA 1
ATOM 667 C C . ASN A 1 88 ? 10.242 -3.097 -5.786 1.00 98.56 88 ASN A C 1
ATOM 669 O O . ASN A 1 88 ? 10.802 -2.281 -6.522 1.00 98.56 88 ASN A O 1
ATOM 673 N N . SER A 1 89 ? 9.607 -2.719 -4.673 1.00 98.12 89 SER A N 1
ATOM 674 C CA . SER A 1 89 ? 9.505 -1.318 -4.246 1.00 98.12 89 SER A CA 1
ATOM 675 C C . SER A 1 89 ? 10.872 -0.711 -3.923 1.00 98.12 89 SER A C 1
ATOM 677 O O . SER A 1 89 ? 11.164 0.410 -4.337 1.00 98.12 89 SER A O 1
ATOM 679 N N . PHE A 1 90 ? 11.731 -1.447 -3.216 1.00 98.69 90 PHE A N 1
ATOM 680 C CA . PHE A 1 90 ? 13.057 -0.970 -2.834 1.00 98.69 90 PHE A CA 1
ATOM 681 C C . PHE A 1 90 ? 14.034 -0.932 -4.007 1.00 98.69 90 PHE A C 1
ATOM 683 O O . PHE A 1 90 ? 14.834 -0.007 -4.067 1.00 98.69 90 PHE A O 1
ATOM 690 N N . SER A 1 91 ? 13.912 -1.827 -4.991 1.00 98.81 91 SER A N 1
ATOM 691 C CA . SER A 1 91 ? 14.673 -1.709 -6.244 1.00 98.81 91 SER A CA 1
ATOM 692 C C . SER A 1 91 ? 14.347 -0.403 -6.974 1.00 98.81 91 SER A C 1
ATOM 694 O O . SER A 1 91 ? 15.259 0.319 -7.370 1.00 98.81 91 SER A O 1
ATOM 696 N N . ASN A 1 92 ? 13.060 -0.054 -7.086 1.00 98.69 92 ASN A N 1
ATOM 697 C CA . ASN A 1 92 ? 12.635 1.222 -7.668 1.00 98.69 92 ASN A CA 1
ATOM 698 C C . ASN A 1 92 ? 13.155 2.427 -6.870 1.00 98.69 92 ASN A C 1
ATOM 700 O O . ASN A 1 92 ? 13.702 3.357 -7.456 1.00 98.69 92 ASN A O 1
ATOM 704 N N . GLN A 1 93 ? 13.047 2.401 -5.537 1.00 98.69 93 GLN A N 1
ATOM 705 C CA . GLN A 1 93 ? 13.597 3.462 -4.682 1.0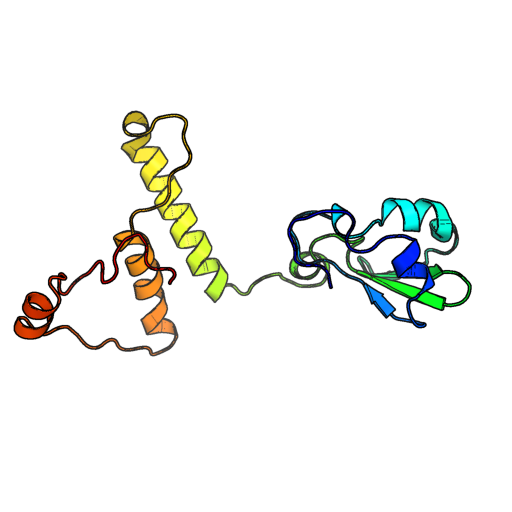0 98.69 93 GLN A CA 1
ATOM 706 C C . GLN A 1 93 ? 15.108 3.634 -4.879 1.00 98.69 93 GLN A C 1
ATOM 708 O O . GLN A 1 93 ? 15.579 4.756 -5.042 1.00 98.69 93 GLN A O 1
ATOM 713 N N . THR A 1 94 ? 15.878 2.544 -4.925 1.00 98.81 94 THR A N 1
ATOM 714 C CA . THR A 1 94 ? 17.325 2.609 -5.166 1.00 98.81 94 THR A CA 1
ATOM 715 C C . THR A 1 94 ? 17.651 3.167 -6.550 1.00 98.81 94 THR A C 1
ATOM 717 O O . THR A 1 94 ? 18.528 4.018 -6.658 1.00 98.81 94 THR A O 1
ATOM 720 N N . LEU A 1 95 ? 16.944 2.741 -7.601 1.00 98.69 95 LEU A N 1
ATOM 721 C CA . LEU A 1 95 ? 17.147 3.274 -8.953 1.00 98.69 95 LEU A CA 1
ATOM 722 C C . LEU A 1 95 ? 16.824 4.771 -9.029 1.00 98.69 95 LEU A C 1
ATOM 724 O O . LEU A 1 95 ? 17.594 5.520 -9.622 1.00 98.69 95 LEU A O 1
ATOM 728 N N . ALA A 1 96 ? 15.746 5.216 -8.379 1.00 98.62 96 ALA A N 1
ATOM 729 C CA . ALA A 1 96 ? 15.404 6.633 -8.290 1.00 98.62 96 ALA A CA 1
ATOM 730 C C . ALA A 1 96 ? 16.464 7.440 -7.528 1.00 98.62 96 ALA A C 1
ATOM 732 O O . ALA A 1 96 ? 16.820 8.533 -7.953 1.00 98.62 96 ALA A O 1
ATOM 733 N N . GLN A 1 97 ? 17.008 6.900 -6.433 1.00 98.69 97 GLN A N 1
ATOM 734 C CA . GLN A 1 97 ? 18.096 7.551 -5.697 1.00 98.69 97 GLN A CA 1
ATOM 735 C C . GLN A 1 97 ? 19.374 7.660 -6.534 1.00 98.69 97 GLN A C 1
ATOM 737 O O . GLN A 1 97 ? 20.017 8.705 -6.507 1.00 98.69 97 GLN A O 1
ATOM 742 N N . ILE A 1 98 ? 19.727 6.618 -7.295 1.00 98.56 98 ILE A N 1
ATOM 743 C CA . ILE A 1 98 ? 20.866 6.663 -8.222 1.00 98.56 98 ILE A CA 1
ATOM 744 C C . ILE A 1 98 ? 20.635 7.751 -9.272 1.00 98.56 98 ILE A C 1
ATOM 746 O O . ILE A 1 98 ? 21.496 8.606 -9.428 1.00 98.56 98 ILE A O 1
ATOM 750 N N . GLU A 1 99 ? 19.471 7.758 -9.927 1.00 98.25 99 GLU A N 1
ATOM 751 C CA . GLU A 1 99 ? 19.129 8.728 -10.974 1.00 98.25 99 GLU A CA 1
ATOM 752 C C . GLU A 1 99 ? 19.184 10.170 -10.465 1.00 98.25 99 GLU A C 1
ATOM 754 O O . GLU A 1 99 ? 19.843 11.018 -11.062 1.00 98.25 99 GLU A O 1
ATOM 759 N N . LEU A 1 100 ? 18.549 10.443 -9.324 1.00 98.31 100 LEU A N 1
ATOM 760 C CA . LEU A 1 100 ? 18.584 11.768 -8.715 1.00 98.31 100 LEU A CA 1
ATOM 761 C C . LEU A 1 100 ? 20.008 12.155 -8.322 1.00 98.31 100 LEU A C 1
ATOM 763 O O . LEU A 1 100 ? 20.418 13.282 -8.560 1.00 98.31 100 LEU A O 1
ATOM 767 N N . TRP A 1 101 ? 20.791 11.242 -7.751 1.00 98.50 101 TRP A N 1
ATOM 768 C CA . TRP A 1 101 ? 22.158 11.556 -7.350 1.00 98.50 101 TRP A CA 1
ATOM 769 C C . TRP A 1 101 ? 23.062 11.860 -8.551 1.00 98.50 101 TRP A C 1
ATOM 771 O O . TRP A 1 101 ? 23.809 12.837 -8.524 1.00 98.50 101 TRP A O 1
ATOM 781 N N . THR A 1 102 ? 22.994 11.049 -9.609 1.00 98.38 102 THR A N 1
ATOM 782 C CA . THR A 1 102 ? 23.903 11.162 -10.757 1.00 98.38 102 THR A CA 1
ATOM 783 C C . THR A 1 102 ? 23.464 12.196 -11.786 1.00 98.38 102 THR A C 1
ATOM 785 O O . THR A 1 102 ? 24.324 12.741 -12.470 1.00 98.38 102 THR A O 1
ATOM 788 N N . ASN A 1 103 ? 22.160 12.470 -11.894 1.00 97.62 103 ASN A N 1
ATOM 789 C CA . ASN A 1 103 ? 21.573 13.287 -12.959 1.00 97.62 103 ASN A CA 1
ATOM 790 C C . ASN A 1 103 ? 20.665 14.414 -12.428 1.00 97.62 103 ASN A C 1
ATOM 792 O O . ASN A 1 103 ? 19.788 14.867 -13.159 1.00 97.62 103 ASN A O 1
ATOM 796 N N . ASN A 1 104 ? 20.839 14.888 -11.184 1.00 96.12 104 ASN A N 1
ATOM 797 C CA . ASN A 1 104 ? 19.967 15.922 -10.593 1.00 96.12 104 ASN A CA 1
ATOM 798 C C . ASN A 1 104 ? 19.775 17.164 -11.488 1.00 96.12 104 ASN A C 1
ATOM 800 O O . ASN A 1 104 ? 18.652 17.650 -11.591 1.00 96.12 104 ASN A O 1
ATOM 804 N N . ASP A 1 105 ? 20.822 17.622 -12.185 1.00 97.81 105 ASP A N 1
ATOM 805 C CA . ASP 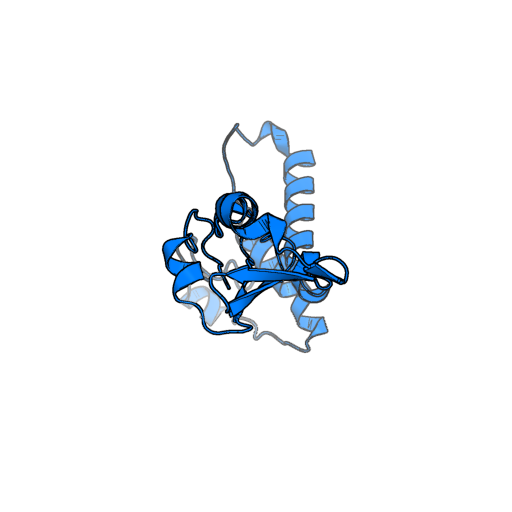A 1 105 ? 20.771 18.801 -13.064 1.00 97.81 105 ASP A CA 1
ATOM 806 C C . ASP A 1 105 ? 19.803 18.640 -14.256 1.00 97.81 105 ASP A C 1
ATOM 808 O O . ASP A 1 105 ? 19.411 19.626 -14.881 1.00 97.81 105 ASP A O 1
ATOM 812 N N . ALA A 1 106 ? 19.402 17.406 -14.587 1.00 97.56 106 ALA A N 1
ATOM 813 C CA . ALA A 1 106 ? 18.449 17.112 -15.656 1.00 97.56 106 ALA A CA 1
ATOM 814 C C . ALA A 1 106 ? 16.977 17.293 -15.235 1.00 97.56 106 ALA A C 1
ATOM 816 O O . ALA A 1 106 ? 16.088 17.196 -16.084 1.00 97.56 106 ALA A O 1
ATOM 81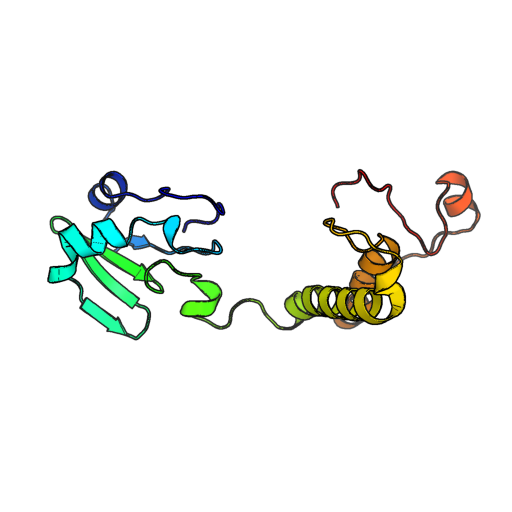7 N N . TYR A 1 107 ? 16.703 17.550 -13.950 1.00 98.06 107 TYR A N 1
ATOM 818 C CA . TYR A 1 107 ? 15.349 17.604 -13.404 1.00 98.06 107 TYR A CA 1
ATOM 819 C C . TYR A 1 107 ? 15.001 18.985 -12.848 1.00 98.06 107 TYR A C 1
ATOM 821 O O . TYR A 1 107 ? 15.705 19.565 -12.028 1.00 98.06 107 TYR A O 1
ATOM 829 N N . GLU A 1 108 ? 13.837 19.493 -13.247 1.00 98.44 108 GLU A N 1
ATOM 830 C CA . GLU A 1 108 ? 13.203 20.628 -12.571 1.00 98.44 108 GLU A CA 1
ATOM 831 C C . GLU A 1 108 ? 12.511 20.195 -11.265 1.00 98.44 108 GLU A C 1
ATOM 833 O O . GLU A 1 108 ? 12.302 19.010 -11.015 1.00 98.44 108 GLU A O 1
ATOM 838 N N . ASN A 1 109 ? 12.018 21.160 -10.484 1.00 98.06 109 ASN A N 1
ATOM 839 C CA . ASN A 1 109 ? 11.181 20.914 -9.303 1.00 98.06 109 ASN A CA 1
ATOM 840 C C . ASN A 1 109 ? 9.761 20.450 -9.690 1.00 98.06 109 ASN A C 1
ATOM 842 O O . ASN A 1 109 ? 8.784 21.190 -9.552 1.00 98.06 109 ASN A O 1
ATOM 846 N N . LYS A 1 110 ? 9.650 19.224 -10.203 1.00 98.38 110 LYS A N 1
ATOM 847 C CA . LYS A 1 110 ? 8.408 18.555 -10.619 1.00 98.38 110 LYS A CA 1
ATOM 848 C C . LYS A 1 110 ? 8.409 17.106 -10.123 1.00 98.38 110 LYS A C 1
ATOM 850 O O . LYS A 1 110 ? 9.423 16.590 -9.662 1.00 98.38 110 LYS A O 1
ATOM 855 N N . VAL A 1 111 ? 7.258 16.447 -10.213 1.00 98.00 111 VAL A N 1
ATOM 856 C CA . VAL A 1 111 ? 7.142 15.010 -9.934 1.00 98.00 111 VAL A CA 1
ATOM 857 C C . VAL A 1 111 ? 7.411 14.239 -11.221 1.00 98.00 111 VAL A C 1
ATOM 859 O O . VAL A 1 111 ? 6.780 14.509 -12.242 1.00 98.00 111 VAL A O 1
ATOM 862 N N . TYR A 1 112 ? 8.322 13.273 -11.152 1.00 97.88 112 TYR A N 1
ATOM 863 C CA . TYR A 1 112 ? 8.685 12.396 -12.263 1.00 97.88 112 TYR A CA 1
ATOM 864 C C . TYR A 1 112 ? 8.433 10.936 -11.895 1.00 97.88 112 TYR A C 1
ATOM 866 O O . TYR A 1 112 ? 8.345 10.576 -10.720 1.00 97.88 112 TYR A O 1
ATOM 874 N N . VAL A 1 113 ? 8.339 10.098 -12.922 1.00 97.25 113 VAL A N 1
ATOM 875 C CA . VAL A 1 113 ? 8.273 8.640 -12.808 1.00 97.25 113 VAL A CA 1
ATOM 876 C C . VAL A 1 113 ? 9.497 8.036 -13.486 1.00 97.25 113 VAL A C 1
ATOM 878 O O . VAL A 1 113 ? 10.008 8.601 -14.453 1.00 97.25 1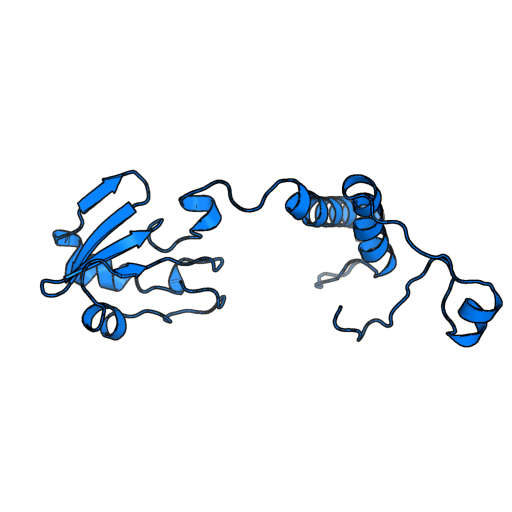13 VAL A O 1
ATOM 881 N N . LEU A 1 114 ? 9.975 6.898 -12.980 1.00 97.44 114 LEU A N 1
ATOM 882 C CA . LEU A 1 114 ? 11.057 6.171 -13.641 1.00 97.44 114 LEU A CA 1
ATOM 883 C C . LEU A 1 114 ? 10.612 5.719 -15.044 1.00 97.44 114 LEU A C 1
ATOM 885 O O . LEU A 1 114 ? 9.447 5.360 -15.230 1.00 97.44 114 LEU A O 1
ATOM 889 N N . PRO A 1 115 ? 11.518 5.708 -16.036 1.00 97.19 115 PRO A N 1
ATOM 890 C CA . PRO A 1 115 ? 11.197 5.250 -17.381 1.00 97.19 115 PRO A CA 1
ATOM 891 C C . PRO A 1 115 ? 10.829 3.760 -17.400 1.00 97.19 115 PRO A C 1
ATOM 893 O O . PRO A 1 115 ? 11.414 2.950 -16.679 1.00 97.19 115 PRO A O 1
ATOM 896 N N . LYS A 1 116 ? 9.914 3.380 -18.300 1.00 97.50 116 LYS A N 1
ATOM 897 C CA . LYS A 1 116 ? 9.326 2.029 -18.385 1.00 97.50 116 LYS A CA 1
ATOM 898 C C . LYS A 1 116 ? 10.343 0.885 -18.458 1.00 97.50 116 LYS A C 1
ATOM 900 O O . LYS A 1 116 ? 10.126 -0.163 -17.863 1.00 97.50 116 LYS A O 1
ATOM 905 N N . HIS A 1 117 ? 11.481 1.087 -19.125 1.00 97.38 117 HIS A N 1
ATOM 906 C CA . HIS A 1 117 ? 12.523 0.057 -19.208 1.00 97.38 117 HIS A CA 1
ATOM 907 C C . HIS A 1 117 ? 13.128 -0.296 -17.834 1.00 97.38 117 HIS A C 1
ATOM 909 O O . HIS A 1 117 ? 13.570 -1.427 -17.633 1.00 97.38 117 HIS A O 1
ATOM 915 N N . LEU A 1 118 ? 13.154 0.643 -16.875 1.00 98.06 118 LEU A N 1
ATOM 916 C CA . LEU A 1 118 ? 13.590 0.361 -15.505 1.00 98.06 118 LEU A CA 1
ATOM 917 C C . LEU A 1 118 ? 12.527 -0.413 -14.725 1.00 98.06 118 LEU A C 1
ATOM 919 O O . LEU A 1 118 ? 12.890 -1.315 -13.976 1.00 98.06 118 LEU A O 1
ATOM 923 N N . ASP A 1 119 ? 11.244 -0.126 -14.943 1.00 98.12 119 ASP A N 1
ATOM 924 C CA . ASP A 1 119 ? 10.142 -0.888 -14.341 1.00 98.12 119 ASP A CA 1
ATOM 925 C C . ASP A 1 119 ? 10.153 -2.353 -14.829 1.00 98.12 119 ASP A C 1
ATOM 927 O O . ASP A 1 119 ? 10.190 -3.299 -14.038 1.00 98.12 119 ASP A O 1
ATOM 931 N N . GLU A 1 120 ? 10.301 -2.561 -16.142 1.00 98.44 120 GLU A N 1
ATOM 932 C CA . GLU A 1 120 ? 10.468 -3.896 -16.734 1.00 98.44 120 GLU A CA 1
ATOM 933 C C . GLU A 1 120 ? 11.741 -4.605 -16.246 1.00 98.44 120 GLU A C 1
ATOM 935 O O . GLU A 1 120 ? 11.732 -5.817 -16.009 1.00 98.44 120 GLU A O 1
ATOM 940 N N . LYS A 1 121 ? 12.842 -3.864 -16.052 1.00 98.31 121 LYS A N 1
ATOM 941 C CA . LYS A 1 121 ? 14.074 -4.399 -15.457 1.00 98.31 121 LYS A CA 1
ATOM 942 C C . LYS A 1 121 ? 13.826 -4.885 -14.031 1.00 98.31 121 LYS A C 1
ATOM 944 O O . LYS A 1 121 ? 14.265 -5.986 -13.701 1.00 98.31 121 LYS A O 1
ATOM 949 N N . VAL A 1 122 ? 13.132 -4.104 -13.198 1.00 98.56 122 VAL A N 1
ATOM 950 C CA . VAL A 1 122 ? 12.782 -4.511 -11.829 1.00 98.56 122 VAL A CA 1
ATOM 951 C C . VAL A 1 122 ? 11.962 -5.795 -11.866 1.00 98.56 122 VAL A C 1
ATOM 953 O O . VAL A 1 122 ? 12.342 -6.751 -11.193 1.00 98.56 122 VAL A O 1
ATOM 956 N N . ALA A 1 123 ? 10.924 -5.884 -12.700 1.00 98.50 123 ALA A N 1
ATOM 957 C CA . ALA A 1 123 ? 10.137 -7.110 -12.836 1.00 98.50 123 ALA A CA 1
ATOM 958 C C . ALA A 1 123 ? 11.008 -8.314 -13.251 1.00 98.50 123 ALA A C 1
ATOM 960 O O . ALA A 1 123 ? 10.970 -9.364 -12.603 1.00 98.50 123 ALA A O 1
ATOM 961 N N . ARG A 1 124 ? 11.863 -8.146 -14.271 1.00 98.25 124 ARG A N 1
ATOM 962 C CA . ARG A 1 124 ? 12.750 -9.202 -14.791 1.00 98.25 124 ARG A CA 1
ATOM 963 C C . ARG A 1 124 ? 13.696 -9.764 -13.726 1.00 98.25 124 ARG A C 1
ATOM 965 O O . ARG A 1 124 ? 13.907 -10.975 -13.687 1.00 98.25 124 ARG A O 1
ATOM 972 N N . LEU A 1 125 ? 14.219 -8.918 -12.833 1.00 98.50 125 LEU A N 1
ATOM 973 C CA . LEU A 1 125 ? 15.117 -9.336 -11.745 1.00 98.50 125 LEU A CA 1
ATOM 974 C C . LEU A 1 125 ? 14.462 -10.305 -10.743 1.00 98.50 125 LEU A C 1
ATOM 976 O O . LEU A 1 125 ? 15.176 -11.031 -10.052 1.00 98.50 125 LEU A O 1
ATOM 980 N N . HIS A 1 126 ? 13.129 -10.352 -10.667 1.00 98.62 126 HIS A N 1
ATOM 981 C CA . HIS A 1 126 ? 12.410 -11.185 -9.698 1.00 98.62 126 HIS A CA 1
ATOM 982 C C . HIS A 1 126 ? 11.954 -12.544 -10.261 1.00 98.62 126 HIS A C 1
ATOM 984 O O . HIS A 1 126 ? 11.626 -13.438 -9.479 1.00 98.62 126 HIS A O 1
ATOM 990 N N . LEU A 1 127 ? 11.968 -12.738 -11.587 1.00 98.44 127 LEU A N 1
ATOM 991 C CA . LEU A 1 127 ? 11.364 -13.903 -12.258 1.00 98.44 127 LEU A CA 1
ATOM 992 C C . LEU A 1 127 ? 12.043 -15.232 -11.912 1.00 98.44 127 LEU A C 1
ATOM 994 O O . LEU A 1 127 ? 11.374 -16.196 -11.538 1.00 98.44 127 LEU A O 1
ATOM 998 N N . ALA A 1 128 ? 13.377 -15.272 -11.951 1.00 98.00 128 ALA A N 1
ATOM 999 C CA . ALA A 1 128 ? 14.135 -16.500 -11.699 1.00 98.00 128 ALA A CA 1
ATOM 1000 C C . ALA A 1 128 ? 13.868 -17.077 -10.297 1.00 98.00 128 ALA A C 1
ATOM 1002 O O . ALA A 1 128 ? 13.824 -18.291 -10.109 1.00 98.00 128 ALA A O 1
ATOM 1003 N N . LYS A 1 129 ? 13.625 -16.215 -9.297 1.00 98.06 129 LYS A N 1
ATOM 1004 C CA . LYS A 1 129 ? 13.372 -16.639 -7.911 1.00 98.06 129 LYS A CA 1
ATOM 1005 C C . LYS A 1 129 ? 12.077 -17.443 -7.753 1.00 98.06 129 LYS A C 1
ATOM 1007 O O . LYS A 1 129 ? 11.980 -18.229 -6.801 1.00 98.06 129 LYS A O 1
ATOM 1012 N N . ILE A 1 130 ? 11.111 -17.216 -8.643 1.00 98.12 130 ILE A N 1
ATOM 1013 C CA . ILE A 1 130 ? 9.791 -17.859 -8.669 1.00 98.12 130 ILE A CA 1
ATOM 1014 C C . ILE A 1 130 ? 9.635 -18.842 -9.841 1.00 98.12 130 ILE A C 1
ATOM 1016 O O . ILE A 1 130 ? 8.539 -19.344 -10.058 1.00 98.12 130 ILE A O 1
ATOM 1020 N N . GLY A 1 131 ? 10.720 -19.139 -10.568 1.00 98.12 131 GLY A N 1
ATOM 1021 C CA . GLY A 1 131 ? 10.723 -20.118 -11.657 1.00 98.12 131 GLY A CA 1
ATOM 1022 C C . GLY A 1 131 ? 9.946 -19.679 -12.899 1.00 98.12 131 GLY A C 1
ATOM 1023 O O . GLY A 1 131 ? 9.437 -20.530 -13.619 1.00 98.12 131 GLY A O 1
ATOM 1024 N N . VAL A 1 132 ? 9.813 -18.369 -13.131 1.00 98.69 132 VAL A N 1
ATOM 1025 C CA . VAL A 1 132 ? 9.186 -17.850 -14.352 1.00 98.69 132 VAL A CA 1
ATOM 1026 C C . VAL A 1 132 ? 10.231 -17.747 -15.458 1.00 98.69 132 VAL A C 1
ATOM 1028 O O . VAL A 1 132 ? 11.259 -17.091 -15.290 1.00 98.69 132 VAL A O 1
ATOM 1031 N N . GLU A 1 133 ? 9.919 -18.353 -16.598 1.00 98.25 133 GLU A N 1
ATOM 1032 C CA . GLU A 1 133 ? 10.656 -18.231 -17.853 1.00 98.25 133 GLU A CA 1
ATOM 1033 C C . GLU A 1 133 ? 9.833 -17.381 -18.829 1.00 98.25 133 GLU A C 1
ATOM 1035 O O . GLU A 1 133 ? 8.603 -17.453 -18.842 1.00 98.25 133 GLU A O 1
ATOM 1040 N N . LEU A 1 134 ? 10.506 -16.530 -19.605 1.00 98.19 134 LEU A N 1
ATOM 1041 C CA . LEU A 1 134 ? 9.867 -15.682 -20.608 1.00 98.19 134 LEU A CA 1
ATOM 1042 C C . LEU A 1 134 ? 10.194 -16.207 -22.002 1.00 98.19 134 LEU A C 1
ATOM 1044 O O . LEU A 1 134 ? 11.357 -16.479 -22.289 1.00 98.19 134 LEU A O 1
ATOM 1048 N N . ASP A 1 135 ? 9.191 -16.256 -22.875 1.00 98.12 135 ASP A N 1
ATOM 1049 C CA . ASP A 1 135 ? 9.433 -16.382 -24.309 1.00 98.12 135 ASP A CA 1
ATOM 1050 C C . ASP A 1 135 ? 10.165 -15.142 -24.845 1.00 98.12 135 ASP A C 1
ATOM 1052 O O . ASP A 1 135 ? 9.965 -14.015 -24.376 1.00 98.12 135 ASP A O 1
ATOM 1056 N N . GLU A 1 136 ? 10.985 -15.345 -25.875 1.00 97.50 136 GLU A N 1
ATOM 1057 C CA . GLU A 1 136 ? 11.684 -14.270 -26.576 1.00 97.50 136 GLU A CA 1
ATOM 1058 C C . GLU A 1 136 ? 11.012 -13.958 -27.913 1.00 97.50 136 GLU A C 1
ATOM 1060 O O . GLU A 1 136 ? 10.694 -14.850 -28.703 1.00 97.50 136 GLU A O 1
ATOM 1065 N N . LEU A 1 137 ? 10.832 -12.667 -28.203 1.00 97.88 137 LEU A N 1
ATOM 1066 C CA . LEU A 1 137 ? 10.310 -12.244 -29.497 1.00 97.88 137 LEU A CA 1
ATOM 1067 C C . LEU A 1 137 ? 11.289 -12.618 -30.616 1.00 97.88 137 LEU A C 1
ATOM 1069 O O . LEU A 1 137 ? 12.455 -12.209 -30.643 1.00 97.88 137 LEU A O 1
ATOM 1073 N N . THR A 1 138 ? 10.781 -13.325 -31.619 1.00 98.25 138 THR A N 1
ATOM 1074 C CA . THR A 1 138 ? 11.482 -13.468 -32.899 1.00 98.25 138 THR A CA 1
ATOM 1075 C C . THR A 1 138 ? 11.604 -12.107 -33.589 1.00 98.25 138 THR A C 1
ATOM 1077 O O . THR A 1 138 ? 10.861 -11.167 -33.298 1.00 98.25 138 THR A O 1
ATOM 1080 N N . SER A 1 139 ? 12.533 -11.978 -34.542 1.00 98.31 139 SER A N 1
ATOM 1081 C CA . SER A 1 139 ? 12.689 -10.719 -35.290 1.00 98.31 139 SER A CA 1
ATOM 1082 C C . SER A 1 139 ? 11.409 -10.342 -36.041 1.00 98.31 139 SER A C 1
ATOM 1084 O O . SER A 1 139 ? 11.015 -9.183 -36.017 1.00 98.31 139 SER A O 1
ATOM 1086 N N . ALA A 1 140 ? 10.714 -11.333 -36.609 1.00 98.38 140 ALA A N 1
ATOM 1087 C CA . ALA A 1 140 ? 9.452 -11.122 -37.312 1.00 98.38 140 ALA A CA 1
ATOM 1088 C C . ALA A 1 140 ? 8.332 -10.620 -36.382 1.00 98.38 140 ALA A C 1
ATOM 1090 O O . ALA A 1 140 ? 7.572 -9.736 -36.760 1.00 98.38 140 ALA A O 1
ATOM 1091 N N . GLN A 1 141 ? 8.234 -11.147 -35.153 1.00 98.56 141 GLN A N 1
ATOM 1092 C CA . GLN A 1 141 ? 7.243 -10.669 -34.178 1.00 98.56 141 GLN A CA 1
ATOM 1093 C C . GLN A 1 141 ? 7.552 -9.247 -33.697 1.00 98.56 141 GLN A C 1
ATOM 1095 O O . GLN A 1 141 ? 6.640 -8.435 -33.586 1.00 98.56 141 GLN A O 1
ATOM 1100 N N . SER A 1 142 ? 8.825 -8.947 -33.427 1.00 98.12 142 SER A N 1
ATOM 1101 C CA . SER A 1 142 ? 9.282 -7.611 -33.023 1.00 98.12 142 SER A CA 1
ATOM 1102 C C . SER A 1 142 ? 8.973 -6.559 -34.094 1.00 98.12 142 SER A C 1
ATOM 1104 O O . SER A 1 142 ? 8.383 -5.528 -33.777 1.00 98.12 142 SER A O 1
ATOM 1106 N N . GLU A 1 143 ? 9.273 -6.855 -35.363 1.00 97.69 143 GLU A N 1
ATOM 1107 C CA . GLU A 1 143 ? 8.947 -5.986 -36.501 1.00 97.69 143 GLU A CA 1
ATOM 1108 C C . GLU A 1 143 ? 7.433 -5.804 -36.663 1.00 97.69 143 GLU A C 1
ATOM 1110 O O . GLU A 1 143 ? 6.959 -4.676 -36.772 1.00 97.69 143 GLU A O 1
ATOM 1115 N N . TYR A 1 144 ? 6.662 -6.896 -36.598 1.00 98.00 144 TYR A N 1
ATOM 1116 C CA . TYR A 1 144 ? 5.202 -6.854 -36.720 1.00 98.00 144 TYR A CA 1
ATOM 1117 C C . TYR A 1 144 ? 4.536 -6.000 -35.632 1.00 98.00 144 TYR A C 1
ATOM 1119 O O . TYR A 1 144 ? 3.598 -5.253 -35.906 1.00 98.00 144 TYR A O 1
ATOM 1127 N N . LEU A 1 145 ? 5.012 -6.114 -34.391 1.00 97.19 145 LEU A N 1
ATOM 1128 C CA . LEU A 1 145 ? 4.483 -5.366 -33.251 1.00 97.19 145 LEU A CA 1
ATOM 1129 C C . LEU A 1 145 ? 5.032 -3.935 -33.169 1.00 97.19 145 LEU A C 1
ATOM 1131 O O . LEU A 1 145 ? 4.479 -3.123 -32.429 1.00 97.19 145 LEU A O 1
ATOM 1135 N N . GLY A 1 146 ? 6.116 -3.629 -33.886 1.00 96.75 146 GLY A N 1
ATOM 1136 C CA . GLY A 1 146 ? 6.813 -2.349 -33.784 1.00 96.75 146 GLY A CA 1
ATOM 1137 C C . GLY A 1 146 ? 7.446 -2.108 -32.407 1.00 96.75 146 GLY A C 1
ATOM 1138 O O . GLY A 1 146 ? 7.500 -0.966 -31.955 1.00 96.75 146 GLY A O 1
ATOM 1139 N N . ILE A 1 147 ? 7.894 -3.167 -31.722 1.00 96.31 147 ILE A N 1
ATOM 1140 C CA . ILE A 1 147 ? 8.522 -3.105 -30.388 1.00 96.31 147 ILE A CA 1
ATOM 1141 C C . ILE A 1 147 ? 9.878 -3.811 -30.402 1.00 96.31 147 ILE A C 1
ATOM 1143 O O . ILE A 1 147 ? 10.024 -4.831 -31.075 1.00 96.31 147 ILE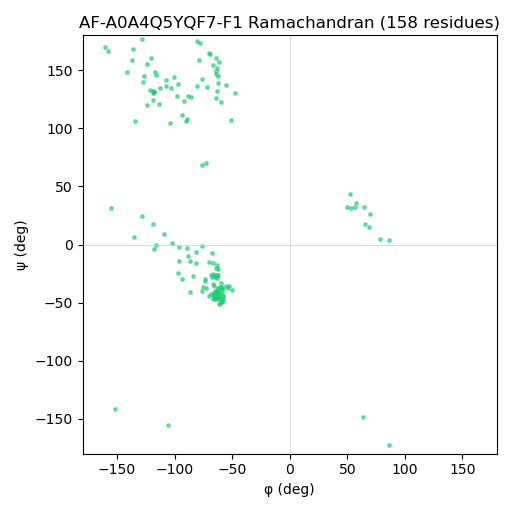 A O 1
ATOM 1147 N N . SER A 1 148 ? 10.863 -3.314 -29.644 1.00 96.38 148 SER A N 1
ATOM 1148 C CA . SER A 1 148 ? 12.155 -4.005 -29.501 1.00 96.38 148 SER A CA 1
ATOM 1149 C C . SER A 1 148 ? 11.977 -5.363 -28.824 1.00 96.38 148 SER A C 1
ATOM 1151 O O . SER A 1 148 ? 11.085 -5.534 -27.989 1.00 96.38 148 SER A O 1
ATOM 1153 N N . LYS A 1 149 ? 12.867 -6.316 -29.114 1.00 96.94 149 LYS A N 1
ATOM 1154 C CA . LYS A 1 149 ? 12.887 -7.624 -28.434 1.00 96.94 149 LYS A CA 1
ATOM 1155 C C . LYS A 1 149 ? 13.156 -7.507 -26.933 1.00 96.94 149 LYS A C 1
ATOM 1157 O O . LYS A 1 149 ? 12.733 -8.355 -26.155 1.00 96.94 149 LYS A O 1
ATOM 1162 N N . GLU A 1 150 ? 13.838 -6.442 -26.538 1.00 95.88 150 GLU A N 1
ATOM 1163 C CA . GLU A 1 150 ? 14.251 -6.127 -25.174 1.00 95.88 150 GLU A CA 1
ATOM 1164 C C . GLU A 1 150 ? 13.276 -5.175 -24.462 1.00 95.88 150 GLU A C 1
ATOM 1166 O O . GLU A 1 150 ? 13.476 -4.879 -23.285 1.00 95.88 150 GLU A O 1
ATOM 1171 N N . GLY A 1 151 ? 12.222 -4.728 -25.155 1.00 96.12 151 GLY A N 1
ATOM 1172 C CA . GLY A 1 151 ? 11.253 -3.752 -24.664 1.00 96.12 151 GLY A CA 1
ATOM 1173 C C . GLY A 1 151 ? 11.673 -2.285 -24.889 1.00 96.12 151 GLY A C 1
ATOM 1174 O O . GLY A 1 151 ? 12.656 -2.016 -25.584 1.00 96.12 151 GLY A O 1
ATOM 1175 N N . PRO A 1 152 ? 10.929 -1.310 -24.332 1.00 97.75 152 PRO A N 1
ATOM 1176 C CA . PRO A 1 152 ? 9.703 -1.503 -23.563 1.00 97.75 152 PRO A CA 1
ATOM 1177 C C . PRO A 1 152 ? 8.569 -2.142 -24.371 1.00 97.75 152 PRO A C 1
ATOM 1179 O O . PRO A 1 152 ? 8.359 -1.815 -25.538 1.00 97.75 152 PRO A O 1
ATOM 1182 N N . PHE A 1 153 ? 7.826 -3.064 -23.763 1.00 98.12 153 PHE A N 1
ATOM 1183 C CA . PHE A 1 153 ? 6.832 -3.897 -24.456 1.00 98.12 153 PHE A CA 1
ATOM 1184 C C . PHE A 1 153 ? 5.431 -3.288 -24.507 1.00 98.12 153 PHE A C 1
ATOM 1186 O O . PHE A 1 153 ? 4.503 -3.917 -25.033 1.00 98.12 153 PHE A O 1
ATOM 1193 N N . LYS A 1 154 ? 5.236 -2.120 -23.890 1.00 98.19 154 LYS A N 1
ATOM 1194 C CA . LYS A 1 154 ? 3.942 -1.442 -23.776 1.00 98.19 154 LYS A CA 1
ATOM 1195 C C . LYS A 1 154 ? 4.098 0.071 -23.926 1.00 98.19 154 LYS A C 1
ATOM 1197 O O . LYS A 1 154 ? 5.117 0.615 -23.508 1.00 98.19 154 LYS A O 1
ATOM 1202 N N . PRO A 1 155 ? 3.090 0.768 -24.476 1.00 96.50 155 PRO A N 1
ATOM 1203 C CA . PRO A 1 155 ? 3.096 2.227 -24.532 1.00 96.50 155 PRO A CA 1
ATOM 1204 C C . PRO A 1 155 ? 2.925 2.846 -23.136 1.00 96.50 155 PRO A C 1
ATOM 1206 O O . PRO A 1 155 ? 2.475 2.187 -22.199 1.00 96.50 155 PRO A O 1
ATOM 1209 N N . GLU A 1 156 ? 3.237 4.137 -22.995 1.00 95.25 156 GLU A N 1
ATOM 1210 C CA . GLU A 1 156 ? 3.137 4.854 -21.711 1.00 95.25 156 GLU A CA 1
ATOM 1211 C C . GLU A 1 156 ? 1.719 4.878 -21.124 1.00 95.25 156 GLU A C 1
ATOM 1213 O O . GLU A 1 156 ? 1.549 4.723 -19.923 1.00 95.25 156 GLU A O 1
ATOM 1218 N N . ALA A 1 157 ? 0.687 4.985 -21.965 1.00 96.56 157 ALA A N 1
ATOM 1219 C CA . ALA A 1 157 ? -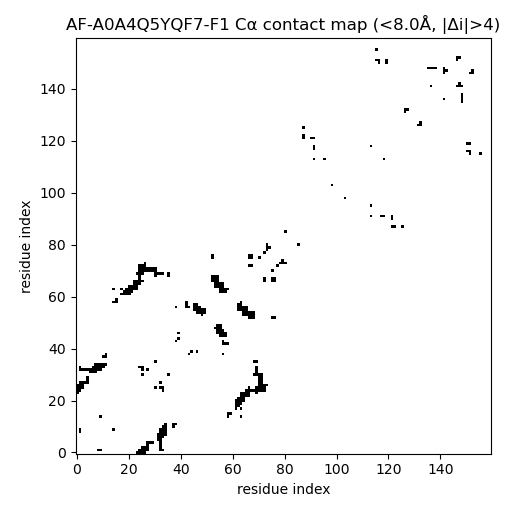0.709 5.024 -21.519 1.00 96.56 157 ALA A CA 1
ATOM 1220 C C . ALA A 1 157 ? -1.281 3.654 -21.091 1.00 96.56 157 ALA A C 1
ATOM 1222 O O . ALA A 1 157 ? -2.459 3.558 -20.730 1.00 96.56 157 ALA A O 1
ATOM 1223 N N . TYR A 1 158 ? -0.493 2.582 -21.185 1.00 97.94 158 TYR A N 1
ATOM 1224 C CA . TYR A 1 158 ? -0.925 1.246 -20.793 1.00 97.94 158 TYR A CA 1
ATOM 1225 C C . TYR A 1 158 ? -1.035 1.140 -19.265 1.00 97.94 158 TYR A C 1
ATOM 1227 O O . TYR A 1 158 ? -0.179 1.645 -18.546 1.00 97.94 158 TYR A O 1
ATOM 1235 N N . ARG A 1 159 ? -2.117 0.529 -18.761 1.00 96.56 159 ARG A N 1
ATOM 1236 C CA . ARG A 1 159 ? -2.483 0.613 -17.334 1.00 96.56 159 ARG A CA 1
ATOM 1237 C C . ARG A 1 159 ? -1.822 -0.426 -16.426 1.00 96.56 159 ARG A C 1
ATOM 1239 O O . ARG A 1 159 ? -1.907 -0.209 -15.229 1.00 96.56 159 ARG A O 1
ATOM 1246 N N . TYR A 1 160 ? -1.227 -1.483 -16.987 1.00 80.94 160 TYR A N 1
ATOM 1247 C CA . TYR A 1 160 ? -0.286 -2.458 -16.402 1.00 80.94 160 TYR A CA 1
ATOM 1248 C C . TYR A 1 160 ? 0.191 -3.384 -17.508 1.00 80.94 160 TYR A C 1
ATOM 1250 O O . TYR A 1 160 ? -0.653 -4.193 -17.971 1.00 80.94 160 TYR A O 1
#

Mean predicted aligned error: 3.19 Å

Secondary structure (DSSP, 8-state):
-B-SS-S-SB-HHHHHHPPTTEEE-B-SSSGGGB-HHHHHHHHGGG-EEEETTEEEEEETTEEEEEEGGGSBHHHHSS--S-HHHHHHHHHHHHHHHHHHHHHGGG--SS-----HHHHHHHHHHHHGGGT---PPPPHHHHHHHT--TTS--S-TT---